Protein AF-A0A1B8NYW9-F1 (afdb_monomer)

Secondary structure (DSSP, 8-state):
-EEEEEEEE-SSEEEE--SSSSPEEEEGGG-SS---TTSEEEEEEEE-TTS-EEEES-GGGTSBSS--S--TT----EEEEEEETTEEEEEETTTEEEEEE---

Solvent-accessible surface area (backbone atoms only — not comparable to full-atom values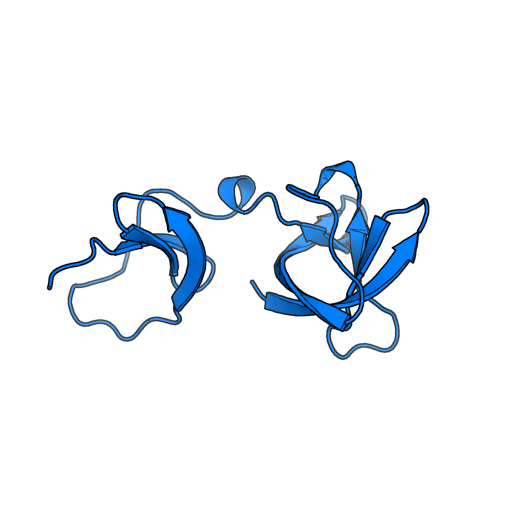): 6273 Å² total; per-residue (Å²): 95,49,78,30,42,26,70,44,73,60,97,72,27,38,27,24,54,77,89,60,102,62,64,39,42,28,39,60,95,28,49,82,64,88,81,54,65,80,38,67,47,68,27,36,74,47,62,49,102,83,70,48,72,33,35,27,46,57,49,78,82,65,32,40,87,67,75,76,96,72,60,97,87,65,90,72,53,74,45,81,74,43,84,50,101,71,26,40,38,23,32,37,68,58,46,20,58,40,79,48,65,78,77,130

Sequence (104 aa):
MAYLPVVTVNETGAFLDWGHAHDLLLPFGEQRFRPTVGRRVLVMIAEDERGRPFASQRLDRYLDDHAEGLSAGDAVALVIAEQTDLGYKAAVDGRFWGCSTMTM

Nearest PDB structures (foldseek):
  5lm9-assembly1_A  TM=7.903E-01  e=7.671E-02  Escherichia coli K-12
  2a1a-assembly1_A  TM=6.527E-01  e=1.629E-01  Saccharomyces cerevisiae
  5jx4-assembly1_A  TM=5.298E-01  e=6.766E-02  [Bacillus] caldolyticus
  5lm7-assembly2_C  TM=3.638E-01  e=4.943E-02  Escherichia coli O157:H7
  4q66-assembly2_G  TM=3.806E-01  e=5.141E+00  Saccharomyces cerevisiae R008

Structure (mmCIF, N/CA/C/O backbone):
data_AF-A0A1B8NYW9-F1
#
_entry.id   AF-A0A1B8NYW9-F1
#
loop_
_atom_site.group_PDB
_atom_site.id
_atom_site.type_symbol
_atom_site.label_atom_id
_atom_site.label_alt_id
_atom_site.label_comp_id
_atom_site.label_asym_id
_atom_site.label_entity_id
_atom_site.label_seq_id
_atom_site.pdbx_PDB_ins_code
_atom_site.Cartn_x
_atom_site.Cartn_y
_atom_site.Cartn_z
_atom_site.occupancy
_atom_site.B_iso_or_equiv
_atom_site.auth_seq_id
_atom_site.auth_comp_id
_atom_site.auth_asym_id
_atom_site.auth_atom_id
_atom_site.pdbx_PDB_model_num
ATOM 1 N N . MET A 1 1 ? 7.638 -4.967 -1.290 1.00 82.88 1 MET A N 1
ATOM 2 C CA . MET A 1 1 ? 6.315 -4.672 -1.884 1.00 82.88 1 MET A CA 1
ATOM 3 C C . MET A 1 1 ? 5.328 -5.777 -1.539 1.00 82.88 1 MET A C 1
ATOM 5 O O . MET A 1 1 ? 5.747 -6.927 -1.505 1.00 82.88 1 MET A O 1
ATOM 9 N N . ALA A 1 2 ? 4.053 -5.456 -1.302 1.00 83.62 2 ALA A N 1
ATOM 10 C CA . ALA A 1 2 ? 3.012 -6.443 -1.012 1.00 83.62 2 ALA A CA 1
ATOM 11 C C . ALA A 1 2 ? 1.622 -6.004 -1.518 1.00 83.62 2 ALA A C 1
ATOM 13 O O . ALA A 1 2 ? 1.323 -4.811 -1.562 1.00 83.62 2 ALA A O 1
ATOM 14 N N . TYR A 1 3 ? 0.766 -6.973 -1.874 1.00 88.75 3 TYR A N 1
ATOM 15 C CA . TYR A 1 3 ? -0.634 -6.749 -2.263 1.00 88.75 3 TYR A CA 1
ATOM 16 C C . TYR A 1 3 ? -1.585 -7.306 -1.198 1.00 88.75 3 TYR A C 1
ATOM 18 O O . TYR A 1 3 ? -1.945 -8.491 -1.205 1.00 88.75 3 TYR A O 1
ATOM 26 N N . LEU A 1 4 ? -1.955 -6.443 -0.254 1.00 90.50 4 LEU A N 1
ATOM 27 C CA . LEU A 1 4 ? -2.513 -6.847 1.035 1.00 90.50 4 LEU A CA 1
ATOM 28 C C . LEU A 1 4 ? -4.003 -6.502 1.161 1.00 90.50 4 LEU A C 1
ATOM 30 O O . LEU A 1 4 ? -4.413 -5.434 0.696 1.00 90.50 4 LEU A O 1
ATOM 34 N N . PRO A 1 5 ? -4.823 -7.381 1.768 1.00 92.19 5 PRO A N 1
ATOM 35 C CA . PRO A 1 5 ? -6.224 -7.099 2.053 1.00 92.19 5 PRO A CA 1
ATOM 36 C C . PRO A 1 5 ? -6.387 -5.998 3.104 1.00 92.19 5 PRO A C 1
ATOM 38 O O . PRO A 1 5 ? -5.711 -5.984 4.127 1.00 92.19 5 PRO A O 1
ATOM 41 N N . VAL A 1 6 ? -7.324 -5.088 2.850 1.00 97.00 6 VAL A N 1
ATOM 42 C CA . VAL A 1 6 ? -7.741 -4.031 3.772 1.00 97.00 6 VAL A CA 1
ATOM 43 C C . VAL A 1 6 ? -8.745 -4.622 4.756 1.00 97.00 6 VAL A C 1
ATOM 45 O O . VAL A 1 6 ? -9.853 -4.998 4.364 1.00 97.00 6 VAL A O 1
ATOM 48 N N . VAL A 1 7 ? -8.371 -4.671 6.030 1.00 97.00 7 VAL A N 1
ATOM 49 C CA . VAL A 1 7 ? -9.190 -5.229 7.115 1.00 97.00 7 VAL 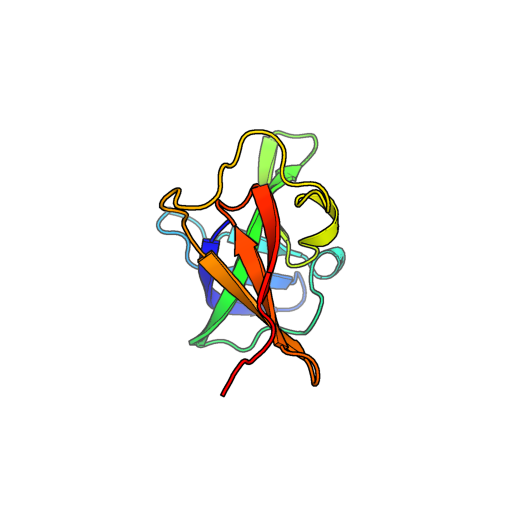A CA 1
ATOM 50 C C . VAL A 1 7 ? -10.113 -4.163 7.691 1.00 97.00 7 VAL A C 1
ATOM 52 O O . VAL A 1 7 ? -11.302 -4.404 7.872 1.00 97.00 7 VAL A O 1
ATOM 55 N N . THR A 1 8 ? -9.583 -2.963 7.944 1.00 97.94 8 THR A N 1
ATOM 56 C CA . THR A 1 8 ? -10.324 -1.857 8.574 1.00 97.94 8 THR A CA 1
ATOM 57 C C . THR A 1 8 ? -9.871 -0.509 8.020 1.00 97.94 8 THR A C 1
ATOM 59 O O . THR A 1 8 ? -8.721 -0.346 7.619 1.00 97.94 8 THR A O 1
ATOM 62 N N . VAL A 1 9 ? -10.769 0.479 8.015 1.00 97.31 9 VAL A N 1
ATOM 63 C CA . VAL A 1 9 ? -10.451 1.889 7.741 1.00 97.31 9 VAL A CA 1
ATOM 64 C C . VAL A 1 9 ? -11.082 2.753 8.830 1.00 97.31 9 VAL A C 1
ATOM 66 O O . VAL A 1 9 ? -12.269 2.611 9.114 1.00 97.31 9 VAL A O 1
ATOM 69 N N . ASN A 1 10 ? -10.296 3.637 9.441 1.00 95.88 10 ASN A N 1
ATOM 70 C CA . ASN A 1 10 ? -10.735 4.547 10.502 1.00 95.88 10 ASN A CA 1
ATOM 71 C C . ASN A 1 10 ? -9.995 5.900 10.423 1.00 95.88 10 ASN A C 1
ATOM 73 O O . ASN A 1 10 ? -9.349 6.207 9.423 1.00 95.88 10 ASN A O 1
ATOM 77 N N . GLU A 1 11 ? -10.092 6.718 11.473 1.00 94.00 11 GLU A N 1
ATOM 78 C CA . GLU A 1 11 ? -9.488 8.060 11.558 1.00 94.00 11 GLU A CA 1
ATOM 79 C C . GLU A 1 11 ? -7.955 8.077 11.689 1.00 94.00 11 GLU A C 1
ATOM 81 O O . GLU A 1 11 ? -7.341 9.135 11.589 1.00 94.00 11 GLU A O 1
ATOM 86 N N . THR A 1 12 ? -7.311 6.928 11.891 1.00 93.19 12 THR A N 1
ATOM 87 C CA . THR A 1 12 ? -5.842 6.817 11.854 1.00 93.19 12 THR A CA 1
ATOM 88 C C . THR A 1 12 ? -5.344 6.491 10.443 1.00 93.19 12 THR A C 1
ATOM 90 O O . THR A 1 12 ? -4.282 6.953 10.021 1.00 93.19 12 THR A O 1
ATOM 93 N N . GLY A 1 13 ? -6.114 5.698 9.696 1.00 96.44 13 GLY A N 1
ATOM 94 C CA . GLY A 1 13 ? -5.760 5.243 8.359 1.00 96.44 13 GLY A CA 1
ATOM 95 C C . GLY A 1 13 ? -6.454 3.932 7.998 1.00 96.44 13 GLY A C 1
ATOM 96 O O . GLY A 1 13 ? -7.524 3.608 8.519 1.00 96.44 13 GLY A O 1
ATOM 97 N N . ALA A 1 14 ? -5.839 3.179 7.090 1.00 97.88 14 ALA A N 1
ATOM 98 C CA . ALA A 1 14 ? -6.266 1.827 6.744 1.00 97.88 14 ALA A CA 1
ATOM 99 C C . ALA A 1 14 ? -5.364 0.796 7.431 1.00 97.88 14 ALA A C 1
ATOM 101 O O . ALA A 1 14 ? -4.175 1.033 7.598 1.00 97.88 14 ALA A O 1
ATOM 102 N N . PHE A 1 15 ? -5.921 -0.347 7.805 1.00 97.88 15 PHE A N 1
ATOM 103 C CA . PHE A 1 15 ? -5.209 -1.463 8.420 1.00 97.88 15 PHE A CA 1
ATOM 104 C C . PHE A 1 15 ? -5.245 -2.652 7.468 1.00 97.88 15 PHE A C 1
ATOM 106 O O . PHE A 1 15 ? -6.308 -2.984 6.930 1.00 97.88 15 PHE A O 1
ATOM 113 N N . LEU A 1 16 ? -4.077 -3.237 7.212 1.00 97.00 16 LEU A N 1
ATOM 114 C CA . LEU A 1 16 ? -3.870 -4.278 6.213 1.00 97.00 16 LEU A CA 1
ATOM 115 C C . LEU A 1 16 ? -3.457 -5.584 6.889 1.00 97.00 16 LEU A C 1
ATOM 117 O O . LEU A 1 16 ? -2.552 -5.587 7.723 1.00 97.00 16 LEU A O 1
ATOM 121 N N . ASP A 1 17 ? -4.062 -6.693 6.482 1.00 94.19 17 ASP A N 1
ATOM 122 C CA . ASP A 1 17 ? -3.607 -8.012 6.913 1.00 94.19 17 ASP A CA 1
ATOM 123 C C . ASP A 1 17 ? -2.376 -8.397 6.088 1.00 94.19 17 ASP A C 1
ATOM 125 O O . ASP A 1 17 ? -2.400 -8.463 4.858 1.00 94.19 17 ASP A O 1
ATOM 129 N N . TRP A 1 18 ? -1.279 -8.602 6.803 1.00 92.12 18 TRP A N 1
ATOM 130 C CA . TRP A 1 18 ? 0.047 -8.931 6.291 1.00 92.12 18 TRP A CA 1
ATOM 131 C C . TRP A 1 18 ? 0.608 -10.212 6.918 1.00 92.12 18 TRP A C 1
ATOM 133 O O . TRP A 1 18 ? 1.795 -10.496 6.770 1.00 92.12 18 TRP A O 1
ATOM 143 N N . GLY A 1 19 ? -0.237 -10.994 7.603 1.00 86.12 19 GLY A N 1
ATOM 144 C CA . GLY A 1 19 ? 0.130 -12.294 8.169 1.00 86.12 19 GLY A CA 1
ATOM 145 C C . GLY A 1 19 ? 0.836 -12.260 9.530 1.00 86.12 19 GLY A C 1
ATOM 146 O O . GLY A 1 19 ? 1.362 -13.287 9.956 1.00 86.12 19 GLY A O 1
ATOM 147 N N . HIS A 1 20 ? 0.851 -11.120 10.227 1.00 88.75 20 HIS A N 1
ATOM 148 C CA . HIS A 1 20 ? 1.380 -11.004 11.593 1.00 88.75 20 HIS A CA 1
ATOM 149 C C . HIS A 1 20 ? 0.264 -10.840 12.634 1.00 88.75 20 HIS A C 1
ATOM 151 O O . HIS A 1 20 ? -0.900 -10.654 12.303 1.00 88.75 20 HIS A O 1
ATOM 157 N N . ALA A 1 21 ? 0.635 -10.883 13.919 1.00 85.62 21 ALA A N 1
ATOM 158 C CA . ALA A 1 21 ? -0.302 -10.775 15.041 1.00 85.62 21 ALA A CA 1
ATOM 159 C C . ALA A 1 21 ? -1.078 -9.443 15.098 1.00 85.62 21 ALA A C 1
ATOM 161 O O . ALA A 1 21 ? -2.134 -9.375 15.725 1.00 85.62 21 ALA A O 1
ATOM 162 N N . HIS A 1 22 ? -0.550 -8.390 14.472 1.00 92.56 22 HIS A N 1
ATOM 163 C CA . HIS A 1 22 ? -1.178 -7.076 14.388 1.00 92.56 22 HIS A CA 1
ATOM 164 C C . HIS A 1 22 ? -1.256 -6.638 12.933 1.00 92.56 22 HIS A C 1
ATOM 166 O O . HIS A 1 22 ? -0.307 -6.877 12.189 1.00 92.56 22 HIS A O 1
ATOM 172 N N . ASP A 1 23 ? -2.337 -5.963 12.551 1.00 96.56 23 ASP A N 1
ATOM 173 C CA . ASP A 1 23 ? -2.493 -5.407 11.208 1.00 96.56 23 ASP A CA 1
ATOM 174 C C . ASP A 1 23 ? -1.465 -4.299 10.929 1.00 96.56 23 ASP A C 1
ATOM 176 O O . ASP A 1 23 ? -1.091 -3.522 11.814 1.00 96.56 23 ASP A O 1
ATOM 180 N N . LEU A 1 24 ? -1.040 -4.193 9.671 1.00 97.06 24 LEU A N 1
ATOM 181 C CA . LEU A 1 24 ? -0.116 -3.165 9.209 1.00 97.06 24 LEU A CA 1
ATOM 182 C C . LEU A 1 24 ? -0.865 -1.858 8.940 1.00 97.06 24 LEU A C 1
ATOM 184 O O . LEU A 1 24 ? -1.782 -1.811 8.118 1.00 97.06 24 LEU A O 1
ATOM 188 N N . LEU A 1 25 ? -0.448 -0.777 9.594 1.00 97.88 25 LEU A N 1
ATOM 189 C CA . LEU A 1 25 ? -1.024 0.544 9.364 1.00 97.88 25 LEU A CA 1
ATOM 190 C C . LEU A 1 25 ? -0.559 1.113 8.015 1.00 97.88 25 LEU A C 1
ATOM 192 O O . LEU A 1 25 ? 0.636 1.204 7.756 1.00 97.88 25 LEU A O 1
ATOM 196 N N . LEU A 1 26 ? -1.510 1.576 7.208 1.00 97.31 26 LEU A N 1
ATOM 197 C CA . LEU A 1 26 ? -1.346 2.470 6.063 1.00 97.31 26 LEU A CA 1
ATOM 198 C C . LEU A 1 26 ? -1.843 3.877 6.470 1.00 97.31 26 LEU A C 1
ATOM 200 O O . LEU A 1 26 ? -3.053 4.153 6.392 1.00 97.31 26 LEU A O 1
ATOM 204 N N . PRO A 1 27 ? -0.942 4.770 6.930 1.00 97.31 27 PRO A N 1
ATOM 205 C CA . PRO A 1 27 ? -1.306 6.105 7.402 1.00 97.31 27 PRO A CA 1
ATOM 206 C C . PRO A 1 27 ? -1.917 6.961 6.292 1.00 97.31 27 PRO A C 1
ATOM 208 O O . PRO A 1 27 ? -1.578 6.802 5.121 1.00 97.31 27 PRO A O 1
ATOM 211 N N . PHE A 1 28 ? -2.757 7.938 6.645 1.00 95.75 28 PHE A N 1
ATOM 212 C CA . PHE A 1 28 ? -3.365 8.837 5.651 1.00 95.75 28 PHE A CA 1
ATOM 213 C C . PHE A 1 28 ? -2.350 9.566 4.764 1.00 95.75 28 PHE A C 1
ATOM 215 O O . PHE A 1 28 ? -2.567 9.675 3.562 1.00 95.75 28 PHE A O 1
ATOM 222 N N . GLY A 1 29 ? -1.225 10.017 5.329 1.00 94.88 29 GLY A N 1
ATOM 223 C CA . GLY A 1 29 ? -0.161 10.687 4.570 1.00 94.88 29 GLY A CA 1
ATOM 224 C C . GLY A 1 29 ? 0.536 9.795 3.535 1.00 94.88 29 GLY A C 1
ATOM 225 O O . GLY A 1 29 ? 1.242 10.302 2.662 1.00 94.88 29 GLY A O 1
ATOM 226 N N . GLU A 1 30 ? 0.311 8.485 3.613 1.00 95.69 30 GLU A N 1
ATOM 227 C CA . GLU A 1 30 ? 0.891 7.464 2.747 1.00 95.69 30 GLU A CA 1
ATOM 228 C C . GLU A 1 30 ? -0.140 6.841 1.790 1.00 95.69 30 GLU A C 1
ATOM 230 O O . GLU A 1 30 ? 0.208 5.975 0.987 1.00 95.69 30 GLU A O 1
ATOM 235 N N . GLN A 1 31 ? -1.400 7.292 1.832 1.00 94.94 31 GLN A N 1
ATOM 236 C CA . GLN A 1 31 ? -2.464 6.871 0.918 1.00 94.94 31 GLN A CA 1
ATOM 237 C C . GLN A 1 31 ? -2.465 7.736 -0.349 1.00 94.94 31 GLN A C 1
ATOM 239 O O . GLN A 1 31 ? -2.455 8.964 -0.277 1.00 94.94 31 GLN A O 1
ATOM 244 N N . ARG A 1 32 ? -2.533 7.100 -1.524 1.00 91.75 32 ARG A N 1
ATOM 245 C CA . ARG A 1 32 ? -2.827 7.786 -2.798 1.00 91.75 32 ARG A CA 1
ATOM 246 C C . ARG A 1 32 ? -4.331 7.940 -3.019 1.00 91.75 32 ARG A C 1
ATOM 248 O O . ARG A 1 32 ? -4.777 8.907 -3.624 1.00 91.75 32 ARG A O 1
ATOM 255 N N . PHE A 1 33 ? -5.104 6.988 -2.514 1.00 90.25 33 PHE A N 1
ATOM 256 C CA . PHE A 1 33 ? -6.561 6.972 -2.538 1.00 90.25 33 PHE A CA 1
ATOM 257 C C . PHE A 1 33 ? -7.061 6.276 -1.274 1.00 90.25 33 PHE A C 1
ATOM 259 O O . PHE A 1 33 ? -6.345 5.466 -0.689 1.00 90.25 33 PHE A O 1
ATOM 266 N N . ARG A 1 34 ? -8.300 6.556 -0.855 1.00 90.19 34 ARG A N 1
ATOM 267 C CA . ARG A 1 34 ? -8.887 5.904 0.322 1.00 90.19 34 ARG A CA 1
ATOM 268 C C . ARG A 1 34 ? -9.134 4.412 0.027 1.00 90.19 34 ARG A C 1
ATOM 270 O O . ARG A 1 34 ? -9.941 4.112 -0.856 1.00 90.19 34 ARG A O 1
ATOM 277 N N . PRO A 1 35 ? -8.492 3.471 0.744 1.00 93.25 35 PRO A N 1
ATOM 278 C CA . PRO A 1 35 ? -8.722 2.045 0.539 1.00 93.25 35 PRO A CA 1
ATOM 279 C C . PRO A 1 35 ? -10.147 1.636 0.925 1.00 93.25 35 PRO A C 1
ATOM 281 O O . PRO A 1 35 ? -10.767 2.235 1.801 1.00 93.25 35 PRO A O 1
ATOM 284 N N . THR A 1 36 ? -10.665 0.590 0.282 1.00 94.00 36 THR A N 1
ATOM 285 C CA . THR A 1 36 ? -11.974 0.004 0.608 1.00 94.00 36 THR A CA 1
ATOM 286 C C . THR A 1 36 ? -11.774 -1.303 1.367 1.00 94.00 36 THR A C 1
ATOM 288 O O . THR A 1 36 ? -11.025 -2.163 0.906 1.00 94.00 36 THR A O 1
ATOM 291 N N . VAL A 1 37 ? -12.454 -1.468 2.506 1.00 97.31 37 VAL A N 1
ATOM 292 C CA . VAL A 1 37 ? -12.427 -2.709 3.302 1.00 97.31 37 VAL A CA 1
ATOM 293 C C . VAL A 1 37 ? -12.818 -3.915 2.437 1.00 97.31 37 VAL A C 1
ATOM 295 O O . VAL A 1 37 ? -13.709 -3.823 1.591 1.00 97.31 37 VAL A O 1
ATOM 298 N N . GLY A 1 38 ? -12.119 -5.038 2.610 1.00 89.44 38 GLY A N 1
ATOM 299 C CA . GLY A 1 38 ? -12.314 -6.268 1.835 1.00 89.44 38 GLY A CA 1
ATOM 300 C C . GLY A 1 38 ? -11.681 -6.252 0.438 1.00 89.44 38 GLY A C 1
ATOM 301 O O . GLY A 1 38 ? -11.635 -7.287 -0.228 1.00 89.44 38 GLY A O 1
ATOM 302 N N . ARG A 1 39 ? -11.161 -5.108 -0.025 1.00 92.19 39 ARG A N 1
ATOM 303 C CA . ARG A 1 39 ? -10.317 -5.028 -1.228 1.00 92.19 39 ARG A CA 1
ATOM 304 C C . ARG A 1 39 ? -8.850 -5.171 -0.853 1.00 92.19 39 ARG A C 1
ATOM 306 O O . ARG A 1 39 ? -8.484 -5.087 0.313 1.00 92.19 39 ARG A O 1
ATOM 313 N N . ARG A 1 40 ? -8.003 -5.386 -1.855 1.00 90.00 40 ARG A N 1
ATOM 314 C CA . ARG A 1 40 ? -6.550 -5.420 -1.693 1.00 90.00 40 ARG A CA 1
ATOM 315 C C . ARG A 1 40 ? -5.924 -4.154 -2.262 1.00 90.00 40 ARG A C 1
ATOM 317 O O . ARG A 1 40 ? -6.420 -3.616 -3.253 1.00 90.00 40 ARG A O 1
ATOM 324 N N . VAL A 1 41 ? -4.834 -3.701 -1.654 1.00 90.00 41 VAL A N 1
ATOM 325 C CA . VAL A 1 41 ? -4.064 -2.536 -2.108 1.00 90.00 41 VAL A CA 1
ATOM 326 C C . VAL A 1 41 ? -2.588 -2.878 -2.244 1.00 90.00 41 VAL A C 1
ATOM 328 O O . VAL A 1 41 ? -2.044 -3.654 -1.459 1.00 90.00 41 VAL A O 1
ATOM 331 N N . LEU A 1 42 ? -1.949 -2.308 -3.267 1.00 87.31 42 LEU A N 1
ATOM 332 C CA . LEU A 1 42 ? -0.512 -2.431 -3.472 1.00 87.31 42 LEU A CA 1
ATOM 333 C C . LEU A 1 42 ? 0.215 -1.420 -2.593 1.00 87.31 42 LEU A C 1
ATOM 335 O O . LEU A 1 42 ? -0.090 -0.228 -2.646 1.00 87.31 42 LEU A O 1
ATOM 339 N N . VAL A 1 43 ? 1.167 -1.902 -1.799 1.00 88.62 43 VAL A N 1
ATOM 340 C CA . VAL A 1 43 ? 1.936 -1.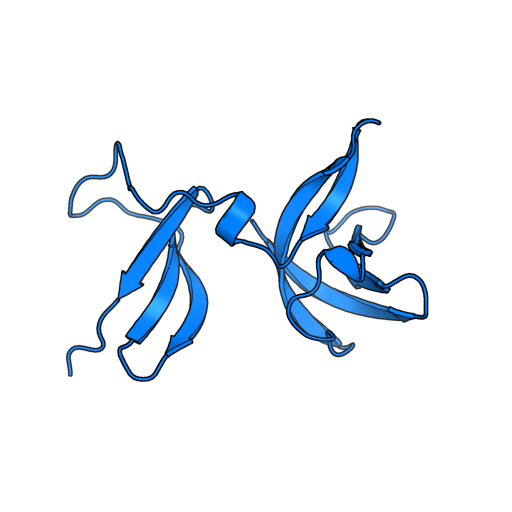076 -0.869 1.00 88.62 43 VAL A CA 1
ATOM 341 C C . VAL A 1 43 ? 3.409 -1.473 -0.830 1.00 88.62 43 VAL A C 1
ATOM 343 O O . VAL A 1 43 ? 3.784 -2.629 -1.056 1.00 88.62 43 VAL A O 1
ATOM 346 N N . MET A 1 44 ? 4.255 -0.510 -0.487 1.00 90.69 44 MET A N 1
ATOM 347 C CA . MET A 1 44 ? 5.570 -0.767 0.089 1.00 90.69 44 MET A CA 1
ATOM 348 C C . MET A 1 44 ? 5.438 -0.908 1.598 1.00 90.69 44 MET A C 1
ATOM 350 O O . MET A 1 44 ? 4.651 -0.198 2.214 1.00 90.69 44 MET A O 1
ATOM 354 N N . ILE A 1 45 ? 6.196 -1.837 2.175 1.00 88.06 45 ILE A N 1
ATOM 355 C CA . ILE A 1 45 ? 6.347 -1.963 3.623 1.00 88.06 45 ILE A CA 1
ATOM 356 C C . ILE A 1 45 ? 7.673 -1.289 3.948 1.00 88.06 45 ILE A C 1
ATOM 358 O O . ILE A 1 45 ? 8.696 -1.654 3.366 1.00 88.06 45 ILE A O 1
ATOM 362 N N . ALA A 1 46 ? 7.629 -0.291 4.815 1.00 89.44 46 ALA A N 1
ATOM 363 C CA . ALA A 1 46 ? 8.777 0.489 5.248 1.00 89.44 46 ALA A CA 1
ATOM 364 C C . ALA A 1 46 ? 8.776 0.598 6.774 1.00 89.44 46 ALA A C 1
ATOM 366 O O . ALA A 1 46 ? 7.806 0.216 7.426 1.00 89.44 46 ALA A O 1
ATOM 367 N N . GLU A 1 47 ? 9.852 1.132 7.337 1.00 91.19 47 GLU A N 1
ATOM 368 C CA . GLU A 1 47 ? 9.969 1.393 8.768 1.00 91.19 47 GLU A CA 1
ATOM 369 C C . GLU A 1 47 ? 10.047 2.897 9.025 1.00 91.19 47 GLU A C 1
ATOM 371 O O . GLU A 1 47 ? 10.627 3.645 8.234 1.00 91.19 47 GLU A O 1
ATOM 376 N N . ASP A 1 48 ? 9.426 3.350 10.112 1.00 92.06 48 ASP A N 1
ATOM 377 C CA . ASP A 1 48 ? 9.618 4.713 10.602 1.00 92.06 48 ASP A CA 1
ATOM 378 C C . ASP A 1 48 ? 10.969 4.869 11.325 1.00 92.06 48 ASP A C 1
ATOM 380 O O . ASP A 1 48 ? 11.723 3.915 11.508 1.00 92.06 48 ASP A O 1
ATOM 384 N N . GLU A 1 49 ? 11.272 6.080 11.799 1.00 93.75 49 GLU A N 1
ATOM 385 C CA . GLU A 1 49 ? 12.519 6.389 12.522 1.00 93.75 49 GLU A CA 1
ATOM 386 C C . GLU A 1 49 ? 12.740 5.549 13.797 1.00 93.75 49 GLU A C 1
ATOM 388 O O . GLU A 1 49 ? 13.832 5.548 14.362 1.00 93.75 49 GLU A O 1
ATOM 393 N N . ARG A 1 50 ? 11.707 4.851 14.284 1.00 95.12 50 ARG A N 1
ATOM 394 C CA . ARG A 1 50 ? 11.751 3.991 15.475 1.00 95.12 50 ARG A CA 1
ATOM 395 C C . ARG A 1 50 ? 11.760 2.503 15.116 1.00 95.12 50 ARG A C 1
ATOM 397 O O . ARG A 1 50 ? 11.596 1.681 16.018 1.00 95.12 50 ARG A O 1
ATOM 404 N N . GLY A 1 51 ? 11.911 2.155 13.838 1.00 91.25 51 GLY A N 1
ATOM 405 C CA . GLY A 1 51 ? 11.873 0.773 13.358 1.00 91.25 51 GLY A CA 1
ATOM 406 C C . GLY A 1 51 ? 10.468 0.166 13.357 1.00 91.25 51 GLY A C 1
ATOM 407 O O . GLY A 1 51 ? 10.327 -1.056 13.377 1.00 91.25 51 GLY A O 1
ATOM 408 N N . ARG A 1 52 ? 9.402 0.981 13.408 1.00 92.06 52 ARG A N 1
ATOM 409 C CA . ARG A 1 52 ? 8.028 0.459 13.383 1.00 92.06 52 ARG A CA 1
ATOM 410 C C . ARG A 1 52 ? 7.566 0.296 11.936 1.00 92.06 52 ARG A C 1
ATOM 412 O O . ARG A 1 52 ? 7.602 1.278 11.190 1.00 92.06 52 ARG A O 1
ATOM 419 N N . PRO A 1 53 ? 7.088 -0.894 11.544 1.00 94.50 53 PRO A N 1
ATOM 420 C CA . PRO A 1 53 ? 6.653 -1.145 10.182 1.00 94.50 53 PRO A CA 1
ATOM 421 C C . PRO A 1 53 ? 5.347 -0.405 9.868 1.00 94.50 53 PRO A C 1
ATOM 423 O O . PRO A 1 53 ? 4.414 -0.382 10.675 1.00 94.50 53 PRO A O 1
ATOM 426 N N . PHE A 1 54 ? 5.265 0.164 8.669 1.00 95.88 54 PHE A N 1
ATOM 427 C CA . PHE A 1 54 ? 4.057 0.761 8.104 1.00 95.88 54 PHE A CA 1
ATOM 428 C C . PHE A 1 54 ? 3.973 0.501 6.593 1.00 95.88 54 PHE A C 1
ATOM 430 O O . PHE A 1 54 ? 4.964 0.192 5.930 1.00 95.88 54 PHE A O 1
ATOM 437 N N . ALA A 1 55 ? 2.769 0.618 6.041 1.00 95.69 55 ALA A N 1
ATOM 438 C CA . ALA A 1 55 ? 2.499 0.510 4.616 1.00 95.69 55 ALA A CA 1
ATOM 439 C C . ALA A 1 55 ? 2.451 1.888 3.940 1.00 95.69 55 ALA A C 1
ATOM 441 O O . ALA A 1 55 ? 1.919 2.844 4.506 1.00 95.69 55 ALA A O 1
ATOM 442 N N . SER A 1 56 ? 2.908 1.969 2.689 1.00 94.88 56 SER A N 1
ATOM 443 C CA . SER A 1 56 ? 2.782 3.157 1.843 1.00 94.88 56 SER A CA 1
ATOM 444 C C . SER A 1 56 ? 2.326 2.833 0.424 1.00 94.88 56 SER A C 1
ATOM 446 O O . SER A 1 56 ? 2.870 1.944 -0.226 1.00 94.88 56 SER A O 1
ATOM 448 N N . GLN A 1 57 ? 1.347 3.589 -0.083 1.00 92.75 57 GLN A N 1
ATOM 449 C CA . GLN A 1 57 ? 0.947 3.588 -1.496 1.00 92.75 57 GLN A CA 1
ATOM 450 C C . GLN A 1 57 ? 1.762 4.584 -2.337 1.00 92.75 57 GLN A C 1
ATOM 452 O O . GLN A 1 57 ? 1.549 4.689 -3.547 1.00 92.75 57 GLN A O 1
ATOM 457 N N . ARG A 1 58 ? 2.688 5.339 -1.735 1.00 89.69 58 ARG A N 1
ATOM 458 C CA . ARG A 1 58 ? 3.566 6.293 -2.436 1.00 89.69 58 ARG A CA 1
ATOM 459 C C . ARG A 1 58 ? 4.782 5.551 -2.974 1.00 89.69 58 ARG A C 1
ATOM 461 O O . ARG A 1 58 ? 5.913 5.770 -2.554 1.00 89.69 58 ARG A O 1
ATOM 468 N N . LEU A 1 59 ? 4.503 4.611 -3.875 1.00 84.38 59 LEU A N 1
ATOM 469 C CA . LEU A 1 59 ? 5.478 3.675 -4.435 1.00 84.38 59 LEU A CA 1
ATOM 470 C C . LEU A 1 59 ? 6.640 4.405 -5.133 1.00 84.38 59 LEU A C 1
ATOM 472 O O . LEU A 1 59 ? 7.761 3.916 -5.119 1.00 84.38 59 LEU A O 1
ATOM 476 N N . ASP A 1 60 ? 6.387 5.607 -5.658 1.00 80.19 60 ASP A N 1
ATOM 477 C CA . ASP A 1 60 ? 7.374 6.516 -6.256 1.00 80.19 60 ASP A CA 1
ATOM 478 C C . ASP A 1 60 ? 8.523 6.925 -5.320 1.00 80.19 60 ASP A C 1
ATOM 480 O O . ASP A 1 60 ? 9.573 7.326 -5.800 1.00 80.19 60 ASP A O 1
ATOM 484 N N . ARG A 1 61 ? 8.369 6.788 -3.999 1.00 81.25 61 ARG A N 1
ATOM 485 C CA . ARG A 1 61 ? 9.452 7.053 -3.035 1.00 81.25 61 ARG A C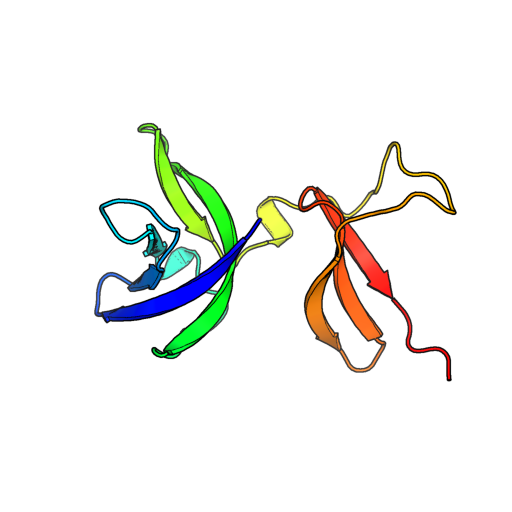A 1
ATOM 486 C C . ARG A 1 61 ? 10.441 5.901 -2.874 1.00 81.25 61 ARG A C 1
ATOM 488 O O . ARG A 1 61 ? 11.469 6.082 -2.234 1.00 81.25 61 ARG A O 1
ATOM 495 N N . TYR A 1 62 ? 10.084 4.715 -3.360 1.00 73.56 62 TYR A N 1
ATOM 496 C CA . TYR A 1 62 ? 10.805 3.471 -3.083 1.00 73.56 62 TYR A CA 1
ATOM 497 C C . TYR A 1 62 ? 11.222 2.717 -4.343 1.00 73.56 62 TYR A C 1
ATOM 499 O O . TYR A 1 62 ? 11.991 1.766 -4.245 1.00 73.56 62 TYR A O 1
ATOM 507 N N . LEU A 1 63 ? 10.648 3.071 -5.489 1.00 70.44 63 LEU A N 1
ATOM 508 C CA . LEU A 1 63 ? 10.935 2.445 -6.766 1.00 70.44 63 LEU A CA 1
ATOM 509 C C . LEU A 1 63 ? 11.714 3.431 -7.620 1.00 70.44 63 LEU A C 1
ATOM 511 O O . LEU A 1 63 ? 11.226 4.535 -7.870 1.00 70.44 63 LEU A O 1
ATOM 515 N N . ASP A 1 64 ? 12.884 3.003 -8.079 1.00 66.56 64 ASP A N 1
ATOM 516 C CA . ASP A 1 64 ? 13.693 3.779 -9.007 1.00 66.56 64 ASP A CA 1
ATOM 517 C C . ASP A 1 64 ? 13.146 3.660 -10.437 1.00 66.56 64 ASP A C 1
ATOM 519 O O . ASP A 1 64 ? 12.678 2.603 -10.879 1.00 66.56 64 ASP A O 1
ATOM 523 N N . ASP A 1 65 ? 13.238 4.765 -11.180 1.00 58.84 65 ASP A N 1
ATOM 524 C CA . ASP A 1 65 ? 12.860 4.850 -12.598 1.00 58.84 65 ASP A CA 1
ATOM 525 C C . ASP A 1 65 ? 13.927 4.231 -13.530 1.00 58.84 65 ASP A C 1
ATOM 527 O O . ASP A 1 65 ? 13.733 4.133 -14.746 1.00 58.84 65 ASP A O 1
ATOM 531 N N . HIS A 1 66 ? 15.071 3.811 -12.982 1.00 55.72 66 HIS A N 1
ATOM 532 C CA . HIS A 1 66 ? 16.166 3.178 -13.713 1.00 55.72 66 HIS A CA 1
ATOM 533 C C . HIS A 1 66 ? 16.410 1.760 -13.201 1.00 55.72 66 HIS A C 1
ATOM 535 O O . HIS A 1 66 ? 16.925 1.550 -12.108 1.00 55.72 66 HIS A O 1
ATOM 541 N N . ALA A 1 67 ? 16.037 0.780 -14.024 1.00 57.03 67 ALA A N 1
ATOM 542 C CA . ALA A 1 67 ? 16.331 -0.625 -13.788 1.00 57.03 67 ALA A CA 1
ATOM 543 C C . ALA A 1 67 ? 17.807 -0.913 -14.101 1.00 57.03 67 ALA A C 1
ATOM 545 O O . ALA A 1 67 ? 18.178 -1.114 -15.257 1.00 57.03 67 ALA A O 1
ATOM 546 N N . GLU A 1 68 ? 18.651 -0.935 -13.073 1.00 56.78 68 GLU A N 1
ATOM 547 C CA . GLU A 1 68 ? 20.036 -1.398 -13.181 1.00 56.78 68 GLU A CA 1
ATOM 548 C C . GLU A 1 68 ? 20.146 -2.875 -12.773 1.00 56.78 68 GLU A C 1
ATOM 550 O O . GLU A 1 68 ? 19.518 -3.325 -11.815 1.00 56.78 68 GLU A O 1
ATOM 555 N N . GLY A 1 69 ? 20.959 -3.646 -13.502 1.00 55.06 69 GLY A N 1
ATOM 556 C CA . GLY A 1 69 ? 21.225 -5.054 -13.182 1.00 55.06 69 GLY A CA 1
ATOM 557 C C . GLY A 1 69 ? 20.176 -6.061 -13.669 1.00 55.06 69 GLY A C 1
ATOM 558 O O . GLY A 1 69 ? 20.282 -7.232 -13.316 1.00 55.06 69 GLY A O 1
ATOM 559 N N . LEU A 1 70 ? 19.208 -5.637 -14.489 1.00 53.56 70 LEU A N 1
ATOM 560 C CA . LEU A 1 70 ? 18.276 -6.518 -15.200 1.00 53.56 70 LEU A CA 1
ATOM 561 C C . LEU A 1 70 ? 18.652 -6.614 -16.684 1.00 53.56 70 LEU A C 1
ATOM 563 O O . LEU A 1 70 ? 18.927 -5.602 -17.332 1.00 53.56 70 LEU A O 1
ATOM 567 N N . SER A 1 71 ? 18.643 -7.830 -17.224 1.00 58.00 71 SER A N 1
ATOM 568 C CA . SER A 1 71 ? 18.845 -8.122 -18.645 1.00 58.00 71 SER A CA 1
ATOM 569 C C . SER A 1 71 ? 17.534 -8.537 -19.310 1.00 58.00 71 SER A C 1
ATOM 571 O O . SER A 1 71 ? 16.624 -9.087 -18.688 1.00 58.00 71 SER A O 1
ATOM 573 N N . ALA A 1 72 ? 17.423 -8.285 -20.615 1.00 52.09 72 ALA A N 1
ATOM 574 C CA . ALA A 1 72 ? 16.277 -8.751 -21.385 1.00 52.09 72 ALA A CA 1
ATOM 575 C C . ALA A 1 72 ? 16.181 -10.288 -21.322 1.00 52.09 72 ALA A C 1
ATOM 577 O O . ALA A 1 72 ? 17.125 -10.983 -21.695 1.00 52.09 72 ALA A O 1
ATOM 578 N N . GLY A 1 73 ? 15.029 -10.802 -20.881 1.00 57.84 73 GLY A N 1
ATOM 579 C CA . GLY A 1 73 ? 14.785 -12.238 -20.707 1.00 57.84 73 GLY A CA 1
ATOM 580 C C . GLY A 1 73 ? 14.857 -12.735 -19.260 1.00 57.84 73 GLY A C 1
ATOM 581 O O . GLY A 1 73 ? 14.506 -13.890 -19.020 1.00 57.84 73 GLY A O 1
ATOM 582 N N . ASP A 1 74 ? 15.243 -11.887 -18.303 1.00 51.47 74 ASP A N 1
ATOM 583 C CA . ASP A 1 74 ? 15.237 -12.250 -16.885 1.00 51.47 74 ASP A CA 1
ATOM 584 C C . ASP A 1 74 ? 13.805 -12.442 -16.360 1.00 51.47 74 ASP A C 1
ATOM 586 O O . ASP A 1 74 ? 12.890 -11.664 -16.651 1.00 51.47 74 ASP A O 1
ATOM 590 N N . ALA A 1 75 ? 13.602 -13.497 -15.569 1.00 48.41 75 ALA A N 1
ATOM 591 C CA . ALA A 1 75 ? 12.339 -13.728 -14.882 1.00 48.41 75 ALA A CA 1
ATOM 592 C C . ALA A 1 75 ? 12.221 -12.770 -13.690 1.00 48.41 75 ALA A C 1
ATOM 594 O O . ALA A 1 75 ? 13.047 -12.811 -12.781 1.00 48.41 75 ALA A O 1
ATOM 595 N N . VAL A 1 76 ? 11.173 -11.946 -13.685 1.00 53.44 76 VAL A N 1
ATOM 596 C CA . VAL A 1 76 ? 10.943 -10.913 -12.667 1.00 53.44 76 VAL A CA 1
ATOM 597 C C . VAL A 1 76 ? 9.543 -11.017 -12.066 1.00 53.44 76 VAL A C 1
ATOM 599 O O . VAL A 1 76 ? 8.586 -11.426 -12.733 1.00 53.44 76 VAL A O 1
ATOM 602 N N . ALA A 1 77 ? 9.399 -10.621 -10.804 1.00 53.31 77 ALA A N 1
ATOM 603 C CA . ALA A 1 77 ? 8.102 -10.497 -10.153 1.00 53.31 77 ALA A CA 1
ATOM 604 C C . ALA A 1 77 ? 7.463 -9.153 -10.528 1.00 53.31 77 ALA A C 1
ATOM 606 O O . ALA A 1 77 ? 7.952 -8.092 -10.148 1.00 53.31 77 ALA A O 1
ATOM 607 N N . LEU A 1 78 ? 6.349 -9.195 -11.259 1.00 45.22 78 LEU A N 1
ATOM 608 C CA . LEU A 1 78 ? 5.596 -8.008 -11.663 1.00 45.22 78 LEU A CA 1
ATOM 609 C C . LEU A 1 78 ? 4.350 -7.830 -10.796 1.00 45.22 78 LEU A C 1
ATOM 611 O O . LEU A 1 78 ? 3.535 -8.745 -10.671 1.00 45.22 78 LEU A O 1
ATOM 615 N N . VAL A 1 79 ? 4.157 -6.624 -10.259 1.00 59.38 79 VAL A N 1
ATOM 616 C CA . VAL A 1 79 ? 2.880 -6.216 -9.661 1.00 59.38 79 VAL A CA 1
ATOM 617 C C . VAL A 1 79 ? 2.341 -4.992 -10.384 1.00 59.38 79 VAL A C 1
ATOM 619 O O . VAL A 1 79 ? 2.941 -3.923 -10.328 1.00 59.38 79 VAL A O 1
ATOM 622 N N . ILE A 1 80 ? 1.202 -5.139 -11.063 1.00 56.41 80 ILE A N 1
ATOM 623 C CA . ILE A 1 80 ? 0.529 -4.031 -11.753 1.00 56.41 80 ILE A CA 1
ATOM 624 C C . ILE A 1 80 ? 0.031 -3.028 -10.702 1.00 56.41 80 ILE A C 1
ATOM 626 O O . ILE A 1 80 ? -0.799 -3.361 -9.857 1.00 56.41 80 ILE A O 1
ATOM 630 N N . ALA A 1 81 ? 0.564 -1.811 -10.743 1.00 56.62 81 ALA A N 1
ATOM 631 C CA . ALA A 1 81 ? 0.283 -0.734 -9.801 1.00 56.62 81 ALA A CA 1
ATOM 632 C C . ALA A 1 81 ? -0.805 0.222 -10.302 1.00 56.62 81 ALA A C 1
ATOM 634 O O . ALA A 1 81 ? -1.597 0.716 -9.503 1.00 56.62 81 ALA A O 1
ATOM 635 N N . GLU A 1 82 ? -0.841 0.488 -11.608 1.00 55.09 82 GLU A N 1
ATOM 636 C CA . GLU A 1 82 ? -1.784 1.423 -12.220 1.00 55.09 82 GLU A CA 1
ATOM 637 C C . GLU A 1 82 ? -2.040 1.047 -13.683 1.00 55.09 82 GLU A C 1
ATOM 639 O O . GLU A 1 82 ? -1.130 0.617 -14.395 1.00 55.09 82 GLU A O 1
ATOM 644 N N . GLN A 1 83 ? -3.282 1.216 -14.132 1.00 45.41 83 GLN A N 1
ATOM 645 C CA . GLN A 1 83 ? -3.642 1.140 -15.544 1.00 45.41 83 GLN A CA 1
ATOM 646 C C . GLN A 1 83 ? -3.721 2.567 -16.092 1.00 45.41 83 GLN A C 1
ATOM 648 O O . GLN A 1 83 ? -4.425 3.401 -15.528 1.00 45.41 83 GLN A O 1
ATOM 653 N N . THR A 1 84 ? -2.998 2.843 -17.174 1.00 51.59 84 THR A N 1
ATOM 654 C CA . THR A 1 84 ? -2.998 4.134 -17.879 1.00 51.59 84 THR A CA 1
ATOM 655 C C . THR A 1 84 ? -3.447 3.936 -19.326 1.00 51.59 84 THR A C 1
ATOM 657 O O . THR A 1 84 ? -3.376 2.820 -19.843 1.00 51.59 84 THR A O 1
ATOM 660 N 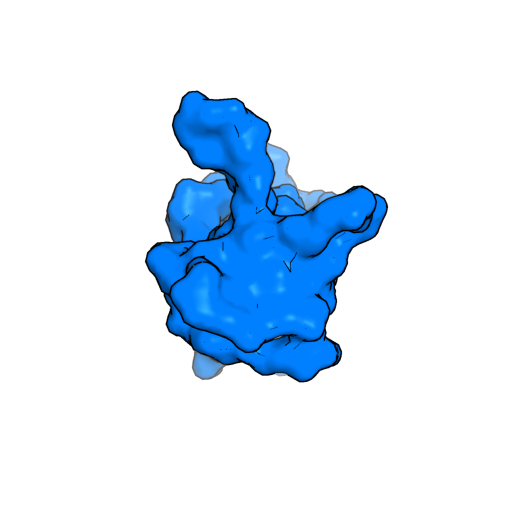N . ASP A 1 85 ? -3.841 5.011 -20.010 1.00 41.34 85 ASP A N 1
ATOM 661 C CA . ASP A 1 85 ? -4.259 4.962 -21.423 1.00 41.34 85 ASP A CA 1
ATOM 662 C C . ASP A 1 85 ? -3.152 4.453 -22.371 1.00 41.34 85 ASP A C 1
ATOM 664 O O . ASP A 1 85 ? -3.435 3.988 -23.473 1.00 41.34 85 ASP A O 1
ATOM 668 N N . LEU A 1 86 ? -1.886 4.518 -21.940 1.00 44.84 86 LEU A N 1
ATOM 669 C CA . LEU A 1 86 ? -0.704 4.095 -22.702 1.00 44.84 86 LEU A CA 1
ATOM 670 C C . LEU A 1 86 ? -0.211 2.679 -22.340 1.00 44.84 86 LEU A C 1
ATOM 672 O O . LEU A 1 86 ? 0.647 2.136 -23.041 1.00 44.84 86 LEU A O 1
ATOM 676 N N . GLY A 1 87 ? -0.725 2.069 -21.265 1.00 43.38 87 GLY A N 1
ATOM 677 C CA . GLY A 1 87 ? -0.272 0.760 -20.780 1.00 43.38 87 GLY A CA 1
ATOM 678 C C . GLY A 1 87 ? -0.357 0.582 -19.262 1.00 43.38 87 GLY A C 1
ATOM 679 O O . GLY A 1 87 ? -0.967 1.383 -18.549 1.00 43.38 87 GLY A O 1
ATOM 680 N N . TYR A 1 88 ? 0.269 -0.479 -18.748 1.00 45.97 88 TYR A N 1
ATOM 681 C CA . TYR A 1 88 ? 0.302 -0.783 -17.314 1.00 45.97 88 TYR A CA 1
ATOM 682 C C . TYR A 1 88 ? 1.596 -0.282 -16.674 1.00 45.97 88 TYR A C 1
ATOM 684 O O . TYR A 1 88 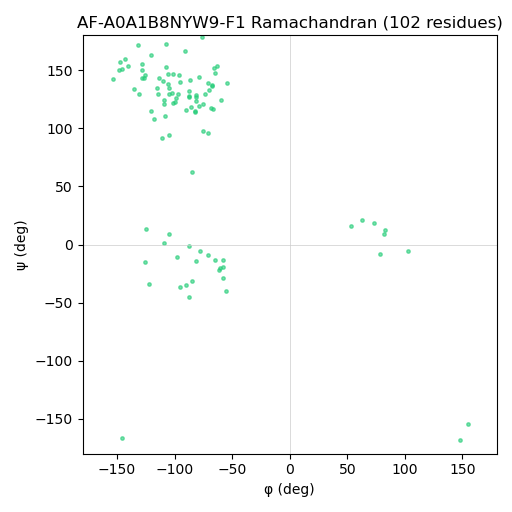? 2.696 -0.614 -17.132 1.00 45.97 88 TYR A O 1
ATOM 692 N N . LYS A 1 89 ? 1.464 0.462 -15.570 1.00 51.91 89 LYS A N 1
ATOM 693 C CA . LYS A 1 89 ? 2.581 0.749 -14.670 1.00 51.91 89 LYS A CA 1
ATOM 694 C C . LYS A 1 89 ? 2.689 -0.411 -13.695 1.00 51.91 89 LYS A C 1
ATOM 696 O O . LYS A 1 89 ? 1.742 -0.687 -12.959 1.00 51.91 89 LYS A O 1
ATOM 701 N N . ALA A 1 90 ? 3.815 -1.106 -13.698 1.00 51.91 90 ALA A N 1
ATOM 702 C CA . ALA A 1 90 ? 4.043 -2.257 -12.843 1.00 51.91 90 ALA A CA 1
ATOM 703 C C . ALA A 1 90 ? 5.322 -2.065 -12.036 1.00 51.91 90 ALA A C 1
ATOM 705 O O . ALA A 1 90 ? 6.279 -1.466 -12.508 1.00 51.91 90 ALA A O 1
ATOM 706 N N . ALA A 1 91 ? 5.345 -2.563 -10.813 1.00 55.91 91 ALA A N 1
ATOM 707 C CA . ALA A 1 91 ? 6.570 -2.668 -10.049 1.00 55.91 91 ALA A CA 1
ATOM 708 C C . ALA A 1 91 ? 7.252 -3.996 -10.381 1.00 55.91 91 ALA A C 1
ATOM 710 O O . ALA A 1 91 ? 6.616 -5.050 -10.306 1.00 55.91 91 ALA A O 1
ATOM 711 N N . VAL A 1 92 ? 8.527 -3.926 -10.747 1.00 54.62 92 VAL A N 1
ATOM 712 C CA . VAL A 1 92 ? 9.388 -5.057 -11.100 1.00 54.62 92 VAL A CA 1
ATOM 713 C C . VAL A 1 92 ? 10.283 -5.365 -9.903 1.00 54.62 92 VAL A C 1
ATOM 715 O O . VAL A 1 92 ? 10.966 -4.477 -9.387 1.00 54.62 92 VAL A O 1
ATOM 718 N N . ASP A 1 93 ? 10.203 -6.596 -9.399 1.00 55.72 93 ASP A N 1
ATOM 719 C CA . ASP A 1 93 ? 10.896 -7.112 -8.205 1.00 55.72 93 ASP A CA 1
ATOM 720 C C . ASP A 1 93 ? 10.696 -6.276 -6.928 1.00 55.72 93 ASP A C 1
ATOM 722 O O . ASP A 1 93 ? 11.429 -6.404 -5.946 1.00 55.72 93 ASP A O 1
ATOM 726 N N . GLY A 1 94 ? 9.692 -5.392 -6.923 1.00 57.53 94 GLY A N 1
ATOM 727 C CA . GLY A 1 94 ? 9.485 -4.409 -5.862 1.00 57.53 94 GLY A CA 1
ATOM 728 C C . GLY A 1 94 ? 10.632 -3.402 -5.711 1.00 57.53 94 GLY A C 1
ATOM 729 O O . GLY A 1 94 ? 10.756 -2.830 -4.629 1.00 57.53 94 GLY A O 1
ATOM 730 N N . ARG A 1 95 ? 11.452 -3.218 -6.757 1.00 52.19 95 ARG A N 1
ATOM 731 C CA . ARG A 1 95 ? 12.628 -2.327 -6.790 1.00 52.19 95 ARG A CA 1
ATOM 732 C C . ARG A 1 95 ? 12.556 -1.268 -7.886 1.00 52.19 95 ARG A C 1
ATOM 734 O O . ARG A 1 95 ? 13.014 -0.154 -7.672 1.00 52.19 95 ARG A O 1
ATOM 741 N N . PHE A 1 96 ? 11.951 -1.595 -9.027 1.00 55.50 96 PHE A N 1
ATOM 742 C CA . PHE A 1 96 ? 11.929 -0.711 -10.191 1.00 55.50 96 PHE A CA 1
ATOM 743 C C . PHE A 1 96 ? 10.518 -0.492 -10.720 1.00 55.50 96 PHE A C 1
ATOM 745 O O . PHE A 1 96 ? 9.642 -1.351 -10.570 1.00 55.50 96 PHE A O 1
ATOM 752 N N . TRP A 1 97 ? 10.308 0.632 -11.398 1.00 49.47 97 TRP A N 1
ATOM 753 C CA . TRP A 1 97 ? 9.144 0.803 -12.260 1.00 49.47 97 TRP A CA 1
ATOM 754 C C . TRP A 1 97 ? 9.366 0.144 -13.625 1.00 49.47 97 TRP A C 1
ATOM 756 O O . TRP A 1 97 ? 10.336 0.417 -14.322 1.00 49.47 97 TRP A O 1
ATOM 766 N N . GLY A 1 98 ? 8.418 -0.692 -14.037 1.00 45.38 98 GLY A N 1
ATOM 767 C CA . GLY A 1 98 ? 8.246 -1.158 -15.406 1.00 45.38 98 GLY A CA 1
ATOM 768 C C . GLY A 1 98 ? 7.047 -0.468 -16.057 1.00 45.38 98 GLY A C 1
ATOM 769 O O . GLY A 1 98 ? 5.987 -0.318 -15.445 1.00 45.38 98 GLY A O 1
ATOM 770 N N . CYS A 1 99 ? 7.203 -0.066 -17.316 1.00 42.19 99 CYS A N 1
ATOM 771 C CA . CYS A 1 99 ? 6.099 0.331 -18.183 1.00 42.19 99 CYS A CA 1
ATOM 772 C C . CYS A 1 99 ? 5.941 -0.755 -19.247 1.00 42.19 99 CYS A C 1
ATOM 774 O O . CYS A 1 99 ? 6.889 -1.039 -19.978 1.00 42.19 99 CYS A O 1
ATOM 776 N N . SER A 1 100 ? 4.769 -1.384 -19.317 1.00 44.66 100 SER A N 1
ATOM 777 C CA . SER A 1 100 ? 4.441 -2.307 -20.408 1.00 44.66 100 SER A CA 1
ATOM 778 C C . SER A 1 100 ? 3.404 -1.642 -21.302 1.00 44.66 100 SER A C 1
ATOM 780 O O . SER A 1 100 ? 2.265 -1.409 -20.891 1.00 44.66 100 SER A O 1
ATOM 782 N N . THR A 1 101 ? 3.824 -1.283 -22.515 1.00 32.50 101 THR A N 1
ATOM 783 C CA . THR A 1 101 ? 2.935 -0.795 -23.568 1.00 32.50 101 THR A CA 1
ATOM 784 C C . THR A 1 101 ? 2.067 -1.946 -24.061 1.00 32.50 101 THR A C 1
ATOM 786 O O . THR A 1 101 ? 2.546 -3.052 -24.318 1.00 32.50 101 THR A O 1
ATOM 789 N N . MET A 1 102 ? 0.766 -1.693 -24.177 1.00 36.66 102 MET A N 1
ATOM 790 C CA . MET A 1 102 ? -0.197 -2.674 -24.664 1.00 36.66 102 MET A CA 1
ATOM 791 C 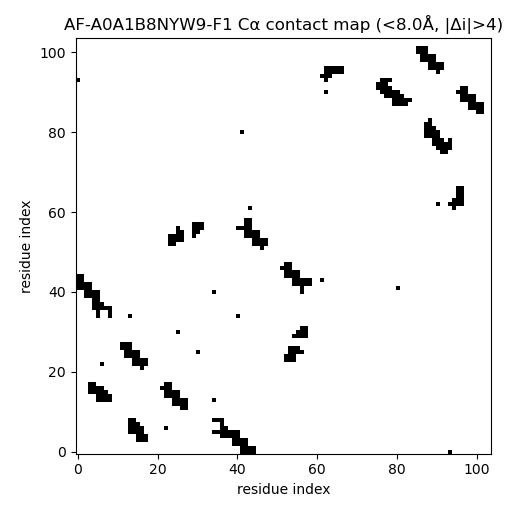C . MET A 1 102 ? 0.032 -2.876 -26.169 1.00 36.66 102 MET A C 1
ATOM 793 O O . MET A 1 102 ? -0.422 -2.078 -26.983 1.00 36.66 102 MET A O 1
ATOM 797 N N . THR A 1 103 ? 0.796 -3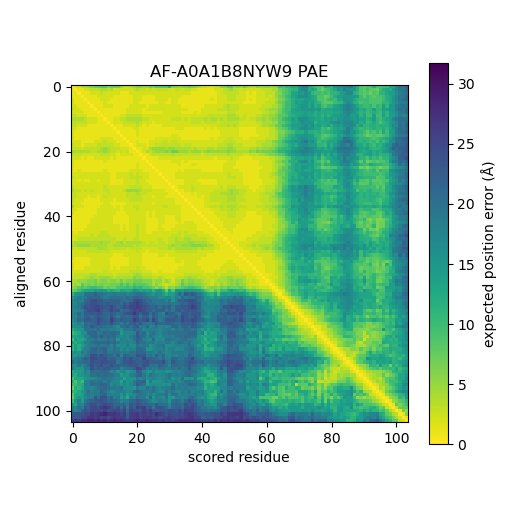.904 -26.543 1.00 38.22 103 THR A N 1
ATOM 798 C CA . THR A 1 103 ? 0.911 -4.332 -27.944 1.00 38.22 103 THR A CA 1
ATOM 799 C C . THR A 1 103 ? -0.177 -5.375 -28.188 1.00 38.22 103 THR A C 1
ATOM 801 O O . THR A 1 103 ? -0.183 -6.404 -27.512 1.00 38.22 103 THR A O 1
ATOM 804 N N . MET 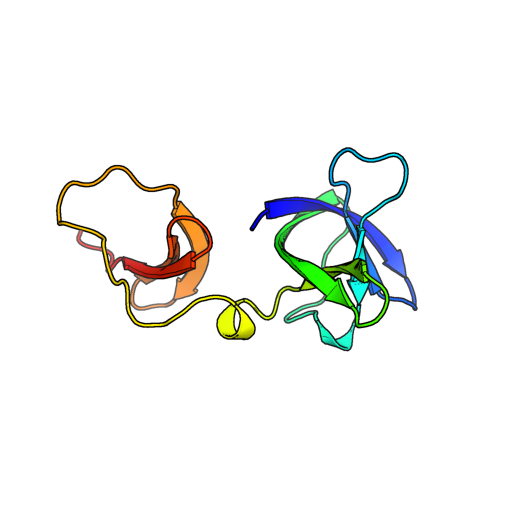A 1 104 ? -1.131 -5.054 -29.071 1.00 34.31 104 MET A N 1
ATOM 805 C CA . MET A 1 104 ? -2.141 -5.999 -29.573 1.00 34.31 104 MET A CA 1
ATOM 806 C C . MET A 1 104 ? -1.529 -7.030 -30.516 1.00 34.31 104 MET A C 1
ATOM 808 O O . MET A 1 104 ? -0.557 -6.671 -31.218 1.00 34.31 104 MET A O 1
#

Foldseek 3Di:
DDWFAFADQDPQATFTDPPDPGTAGEGPVQDPDHDDHRGTADWDWDADPVRHTHTHLPLVVAADQDDDPDDPPDDWDWDFHDQDPQATFIQTNSHHTDGDGDDD

pLDDT: mean 75.57, std 20.98, range [32.5, 97.94]

Radius of gyration: 14.86 Å; Cα contacts (8 Å, |Δi|>4): 197; chains: 1; bounding box: 34×24×45 Å

Mean predicted aligned error: 9.86 Å

InterPro domains:
  IPR012340 Nucleic acid-binding, OB-fold [G3DSA:2.40.50.140] (1-71)
  IPR014464 Conserved virulence factor B [PTHR37296] (2-98)

Organism: Halomonas elongata (NCBI:txid2746)